Protein AF-A0A2P7QI77-F1 (afdb_monomer_lite)

Organism: NCBI:txid2116704

Sequence (83 aa):
MGEKIVPTPLPRENDADNVWGPAWHAWRTQDGHVLEYDTGDLAGTDRLLSIDAEAFERLRADPGAFDALIAPARSDSTSPQPN

Foldseek 3Di:
DDPPCPPDPDPQDDDPAWFDDPFKIWGADPVAIWIWGFPPPPVRDIDIDGDHPVLVVCCSVPVVCVCVVPPPPPPPPPPPDDD

Radius of gyration: 16.87 Å; chains: 1; bounding box: 29×44×57 Å

Secondary structure (DSSP, 8-state):
---------------SSEEE-SSEEEEE-SSSEEEEEE---TT--EEEEEE-HHHHHHHHH-GGGHHHHHS------------

pLDDT: mean 75.89, std 16.54, range [40.97, 93.56]

Structure (mmCIF, N/CA/C/O backbone):
data_AF-A0A2P7QI77-F1
#
_entry.id   AF-A0A2P7QI77-F1
#
loop_
_atom_site.group_PDB
_atom_site.id
_atom_site.type_symbol
_atom_site.label_atom_id
_atom_site.label_alt_id
_atom_site.label_comp_id
_atom_site.label_asym_id
_atom_site.label_entity_id
_atom_site.label_seq_id
_atom_site.pdbx_PDB_ins_code
_atom_site.Cartn_x
_atom_site.Cartn_y
_atom_site.Cartn_z
_atom_site.occupancy
_atom_site.B_iso_or_equiv
_atom_site.auth_seq_id
_atom_site.auth_comp_id
_atom_site.auth_asym_id
_atom_site.auth_atom_id
_atom_site.pdbx_PDB_model_num
ATOM 1 N N . MET A 1 1 ? -16.754 -6.604 -31.133 1.00 40.97 1 MET A N 1
ATOM 2 C CA . MET A 1 1 ? -15.395 -6.326 -30.632 1.00 40.97 1 MET A CA 1
ATOM 3 C C . MET A 1 1 ? -15.565 -5.773 -29.235 1.00 40.97 1 MET A C 1
ATOM 5 O O . MET A 1 1 ? -16.273 -4.789 -29.102 1.00 40.97 1 MET A O 1
ATOM 9 N N . GLY A 1 2 ? -15.079 -6.470 -28.207 1.00 45.28 2 GLY A N 1
ATOM 10 C CA . GLY A 1 2 ? -15.186 -5.979 -26.833 1.00 45.28 2 GLY A CA 1
ATOM 11 C C . GLY A 1 2 ? -14.204 -4.832 -26.659 1.00 45.28 2 GLY A C 1
ATOM 12 O O . GLY A 1 2 ? -12.998 -5.061 -26.734 1.00 45.28 2 GLY A O 1
ATOM 13 N N . GLU A 1 3 ? -14.706 -3.610 -26.508 1.00 43.19 3 GLU A N 1
ATOM 14 C CA . GLU A 1 3 ? -13.886 -2.481 -26.083 1.00 43.19 3 GLU A CA 1
ATOM 15 C C . GLU A 1 3 ? -13.236 -2.868 -24.756 1.00 43.19 3 GLU A C 1
ATOM 17 O O . GLU A 1 3 ? -13.903 -3.014 -23.732 1.00 43.19 3 GLU A O 1
ATOM 22 N N . LYS A 1 4 ? -11.919 -3.101 -24.785 1.00 45.41 4 LYS A N 1
ATOM 23 C CA . LYS A 1 4 ? -11.116 -3.073 -23.571 1.00 45.41 4 LYS A CA 1
ATOM 24 C C . LYS A 1 4 ? -11.253 -1.654 -23.045 1.00 45.41 4 LYS A C 1
ATOM 26 O O . LYS A 1 4 ? -10.583 -0.751 -23.537 1.00 45.41 4 LYS A O 1
ATOM 31 N N . ILE A 1 5 ? -12.143 -1.470 -22.079 1.00 46.75 5 ILE A N 1
ATOM 32 C CA . ILE A 1 5 ? -12.092 -0.358 -21.137 1.00 46.75 5 ILE A CA 1
ATOM 33 C C . ILE A 1 5 ? -10.729 -0.473 -20.458 1.00 46.75 5 ILE A C 1
ATOM 35 O O . ILE A 1 5 ? -10.564 -1.173 -19.467 1.00 46.75 5 ILE A O 1
ATOM 39 N N . VAL A 1 6 ? -9.710 0.118 -21.077 1.00 53.34 6 VAL A N 1
ATOM 40 C CA . VAL A 1 6 ? -8.483 0.487 -20.390 1.00 53.34 6 VAL A CA 1
ATOM 41 C C . VAL A 1 6 ? -8.909 1.640 -19.494 1.00 53.34 6 VAL A C 1
ATOM 43 O O . VAL A 1 6 ? -9.258 2.692 -20.035 1.00 53.34 6 VAL A O 1
ATOM 46 N N . PRO A 1 7 ? -9.007 1.455 -18.164 1.00 53.72 7 PRO A N 1
ATOM 47 C CA . PRO A 1 7 ? -9.314 2.574 -17.297 1.00 53.72 7 PRO A CA 1
ATOM 48 C C . PRO A 1 7 ? -8.262 3.640 -17.582 1.00 53.72 7 PRO A C 1
ATOM 50 O O . PRO A 1 7 ? -7.059 3.381 -17.491 1.00 53.72 7 PRO A O 1
ATOM 53 N N . THR A 1 8 ? -8.727 4.806 -18.033 1.00 47.12 8 THR A N 1
ATOM 54 C CA . THR A 1 8 ? -7.907 6.003 -18.183 1.00 47.12 8 THR A CA 1
ATOM 55 C C . THR A 1 8 ? -7.038 6.099 -16.935 1.00 47.12 8 THR A C 1
ATOM 57 O O . THR A 1 8 ? -7.603 5.984 -15.844 1.00 47.12 8 THR A O 1
ATOM 60 N N . PRO A 1 9 ? -5.706 6.243 -17.045 1.00 48.50 9 PRO A N 1
ATOM 61 C CA . PRO A 1 9 ? -4.869 6.435 -15.877 1.00 48.50 9 PRO A CA 1
ATOM 62 C C . PRO A 1 9 ? -5.306 7.748 -15.233 1.00 48.50 9 PRO A C 1
ATOM 64 O O . PRO A 1 9 ? -4.890 8.832 -15.639 1.00 48.50 9 PRO A O 1
ATOM 67 N N . LEU A 1 10 ? -6.222 7.644 -14.270 1.00 53.84 10 LEU A N 1
ATOM 68 C CA . LEU A 1 10 ? -6.481 8.694 -13.311 1.00 53.84 10 LEU A CA 1
ATOM 69 C C . LEU A 1 10 ? -5.116 9.026 -12.707 1.00 53.84 10 LEU A C 1
ATOM 71 O O . LEU A 1 10 ? -4.330 8.098 -12.477 1.00 53.84 10 LEU A O 1
ATOM 75 N N . PRO A 1 11 ? -4.787 10.313 -12.524 1.00 53.06 11 PRO A N 1
ATOM 76 C CA . PRO A 1 11 ? -3.566 10.677 -11.833 1.00 53.06 11 PRO A CA 1
ATOM 77 C C . PRO A 1 11 ? -3.598 9.934 -10.495 1.00 53.06 11 PRO A C 1
ATOM 79 O O . PRO A 1 11 ? -4.495 10.144 -9.683 1.00 53.06 11 PRO A O 1
ATOM 82 N N . ARG A 1 12 ? -2.706 8.948 -10.348 1.00 62.66 12 ARG A N 1
ATOM 83 C CA . ARG A 1 12 ? -2.588 8.112 -9.153 1.00 62.66 12 ARG A CA 1
ATOM 84 C C . ARG A 1 12 ? -1.961 8.981 -8.072 1.00 62.66 12 ARG A C 1
ATOM 86 O O . ARG A 1 12 ? -0.765 8.898 -7.815 1.00 62.66 12 ARG A O 1
ATOM 93 N N . GLU A 1 13 ? -2.739 9.918 -7.556 1.00 67.56 13 GLU A N 1
ATOM 94 C CA . GLU A 1 13 ? -2.334 10.790 -6.469 1.00 67.56 13 GLU A CA 1
ATOM 95 C C . GLU A 1 13 ? -2.676 10.088 -5.163 1.00 67.56 13 GLU A C 1
ATOM 97 O O . GLU A 1 13 ? -3.776 9.569 -4.991 1.00 67.56 13 GLU A O 1
ATOM 102 N N . ASN A 1 14 ? -1.704 10.035 -4.257 1.00 78.12 14 ASN A N 1
ATOM 103 C CA . ASN A 1 14 ? -1.952 9.554 -2.908 1.00 78.12 14 ASN A CA 1
ATOM 104 C C . ASN A 1 14 ? -2.773 10.614 -2.173 1.00 78.12 14 ASN A C 1
ATOM 106 O O . ASN A 1 14 ? -2.319 11.747 -1.995 1.00 78.12 14 ASN A O 1
ATOM 110 N N . ASP A 1 15 ? -3.964 10.241 -1.727 1.00 84.12 15 ASP A N 1
ATOM 111 C CA . ASP A 1 15 ? -4.882 11.102 -0.996 1.00 84.12 15 ASP A CA 1
ATOM 112 C C . ASP A 1 15 ? -5.127 10.568 0.426 1.00 84.12 15 ASP A C 1
ATOM 114 O O . ASP A 1 15 ? -4.312 9.823 0.972 1.00 84.12 15 ASP A O 1
ATOM 118 N N . ALA A 1 16 ? -6.161 11.071 1.105 1.00 84.44 16 ALA A N 1
ATOM 119 C CA . ALA A 1 16 ? -6.459 10.676 2.481 1.00 84.44 16 ALA A CA 1
ATOM 120 C C . ALA A 1 16 ? -7.060 9.268 2.585 1.00 84.44 16 ALA A C 1
ATOM 122 O O . ALA A 1 16 ? -6.945 8.645 3.638 1.00 84.44 16 ALA A O 1
ATOM 123 N N . ASP A 1 17 ? -7.679 8.787 1.512 1.00 88.00 17 ASP A N 1
ATOM 124 C CA . ASP A 1 17 ? -8.426 7.540 1.477 1.00 88.00 17 ASP A CA 1
ATOM 125 C C . ASP A 1 17 ? -7.823 6.529 0.496 1.00 88.00 17 ASP A C 1
ATOM 127 O O . ASP A 1 17 ? -8.147 5.350 0.608 1.00 88.00 17 ASP A O 1
ATOM 131 N N . ASN A 1 18 ? -6.928 6.942 -0.412 1.00 88.94 18 ASN A N 1
ATOM 132 C CA . ASN A 1 18 ? -6.283 6.064 -1.393 1.00 88.94 18 ASN A CA 1
ATOM 133 C C . ASN A 1 18 ? -4.767 6.287 -1.470 1.00 88.94 18 ASN A C 1
ATOM 135 O O . ASN A 1 18 ? -4.281 7.417 -1.536 1.00 88.94 18 ASN A O 1
ATOM 139 N N . VAL A 1 19 ? -4.014 5.191 -1.527 1.00 89.81 19 VAL A N 1
ATOM 140 C CA . VAL A 1 19 ? -2.561 5.170 -1.712 1.00 89.81 19 VAL A CA 1
ATOM 141 C C . VAL A 1 19 ? -2.228 4.197 -2.833 1.00 89.81 19 VAL A C 1
ATOM 143 O O . VAL A 1 19 ? -2.597 3.025 -2.790 1.00 89.81 19 VAL A O 1
ATOM 146 N N . TRP A 1 20 ? -1.499 4.673 -3.834 1.00 87.25 20 TRP A N 1
ATOM 147 C CA . TRP A 1 20 ? -1.152 3.910 -5.023 1.00 87.25 20 TRP A CA 1
ATOM 148 C C . TRP A 1 20 ? 0.335 3.573 -5.049 1.00 87.25 20 TRP A C 1
ATOM 150 O O . TRP A 1 20 ? 1.198 4.443 -4.923 1.00 87.25 20 TRP A O 1
ATOM 160 N N . GLY A 1 21 ? 0.628 2.300 -5.288 1.00 84.75 21 GLY A N 1
ATOM 161 C CA . GLY A 1 21 ? 1.965 1.798 -5.553 1.00 84.75 21 GLY A CA 1
ATOM 162 C C . GLY A 1 21 ? 2.193 1.409 -7.014 1.00 84.75 21 GLY A C 1
ATOM 163 O O . GLY A 1 21 ? 1.307 1.537 -7.866 1.00 84.75 21 GLY A O 1
ATOM 164 N N . PRO A 1 22 ? 3.392 0.889 -7.329 1.00 80.50 22 PRO A N 1
ATOM 165 C CA . PRO A 1 22 ? 3.725 0.414 -8.672 1.00 80.50 22 PRO A CA 1
ATOM 166 C C . PRO A 1 22 ? 2.849 -0.757 -9.148 1.00 80.50 22 PRO A C 1
ATOM 168 O O . PRO A 1 22 ? 2.471 -0.795 -10.318 1.00 80.50 22 PRO A O 1
ATOM 171 N N . ALA A 1 23 ? 2.518 -1.683 -8.242 1.00 84.12 23 ALA A N 1
ATOM 172 C CA . ALA A 1 23 ? 1.743 -2.903 -8.506 1.00 84.12 23 ALA A CA 1
ATOM 173 C C . ALA A 1 23 ? 0.738 -3.219 -7.377 1.00 84.12 23 ALA A C 1
ATOM 175 O O . ALA A 1 23 ? 0.322 -4.361 -7.198 1.00 84.12 23 ALA A O 1
ATOM 176 N N . TRP A 1 24 ? 0.386 -2.206 -6.584 1.00 89.56 24 TRP A N 1
ATOM 177 C CA . TRP A 1 24 ? -0.529 -2.328 -5.455 1.00 89.56 24 TRP A CA 1
ATOM 178 C C . TRP A 1 24 ? -1.345 -1.049 -5.272 1.00 89.56 24 TRP A C 1
ATOM 180 O O . TRP A 1 24 ? -0.964 0.022 -5.748 1.00 89.56 24 TRP A O 1
ATOM 190 N N . HIS A 1 25 ? -2.468 -1.166 -4.581 1.00 90.94 25 HIS A N 1
ATOM 191 C CA . HIS A 1 25 ? -3.382 -0.084 -4.263 1.00 90.94 25 HIS A CA 1
ATOM 192 C C . HIS A 1 25 ? -3.966 -0.325 -2.873 1.00 90.94 25 HIS A C 1
ATOM 194 O O . HIS A 1 25 ? -4.546 -1.373 -2.617 1.00 90.94 25 HIS A O 1
ATOM 200 N N . ALA A 1 26 ? -3.808 0.635 -1.969 1.00 91.56 26 ALA A N 1
ATOM 201 C CA . ALA A 1 26 ? -4.447 0.607 -0.667 1.00 91.56 26 ALA A CA 1
ATOM 202 C C . ALA A 1 26 ? -5.556 1.654 -0.609 1.00 91.56 26 ALA A C 1
ATOM 204 O O . ALA A 1 26 ? -5.335 2.797 -0.999 1.00 91.56 26 ALA A O 1
ATOM 205 N N . TRP A 1 27 ? -6.715 1.297 -0.066 1.00 92.75 27 TRP A N 1
ATOM 206 C CA . TRP A 1 27 ? -7.801 2.243 0.161 1.00 92.75 27 TRP A CA 1
ATOM 207 C C . TRP A 1 27 ? -8.496 2.020 1.496 1.00 92.75 27 TRP A C 1
ATOM 209 O O . TRP A 1 27 ? -8.479 0.936 2.089 1.00 92.75 27 TRP A O 1
ATOM 219 N N . ARG A 1 28 ? -9.154 3.074 1.964 1.00 91.38 28 ARG A N 1
ATOM 220 C CA . ARG A 1 28 ? -10.011 3.042 3.139 1.00 91.38 28 ARG A CA 1
ATOM 221 C C . ARG A 1 28 ? -11.419 2.572 2.773 1.00 91.38 28 ARG A C 1
ATOM 223 O O . ARG A 1 28 ? -12.032 3.019 1.810 1.00 91.38 28 ARG A O 1
ATOM 230 N N . THR A 1 29 ? -11.955 1.681 3.593 1.00 88.94 29 THR A N 1
ATOM 231 C CA . THR A 1 29 ? -13.333 1.178 3.543 1.00 88.94 29 THR A CA 1
ATOM 232 C C . THR A 1 29 ? -14.080 1.567 4.820 1.00 88.94 29 THR A C 1
ATOM 234 O O . THR A 1 29 ? -13.494 2.104 5.761 1.00 88.94 29 THR A O 1
ATOM 237 N N . GLN A 1 30 ? -15.386 1.295 4.874 1.00 85.69 30 GLN A N 1
ATOM 238 C CA . GLN A 1 30 ? -16.178 1.531 6.088 1.00 85.69 30 GLN A CA 1
ATOM 239 C C . GLN A 1 30 ? -15.736 0.641 7.260 1.00 85.69 30 GLN A C 1
ATOM 241 O O . GLN A 1 30 ? -15.822 1.068 8.409 1.00 85.69 30 GLN A O 1
ATOM 246 N N . ASP A 1 31 ? -15.215 -0.552 6.965 1.00 85.88 31 ASP A N 1
ATOM 247 C CA . ASP A 1 31 ? -14.840 -1.567 7.953 1.00 85.88 31 ASP A CA 1
ATOM 248 C C . ASP A 1 31 ? -13.339 -1.562 8.309 1.00 85.88 31 ASP A C 1
ATOM 250 O O . ASP A 1 31 ? -12.922 -2.245 9.243 1.00 85.88 31 ASP A O 1
ATOM 254 N N . GLY A 1 32 ? -12.507 -0.797 7.593 1.00 90.81 32 GLY A N 1
ATOM 255 C CA . GLY A 1 32 ? -11.054 -0.776 7.796 1.00 90.81 32 GLY A CA 1
ATOM 256 C C . GLY A 1 32 ? -10.282 -0.307 6.567 1.00 90.81 32 GLY A C 1
ATOM 257 O O . GLY A 1 32 ? -10.824 0.415 5.736 1.00 90.81 32 GLY A O 1
ATOM 258 N N . HIS A 1 33 ? -9.026 -0.727 6.423 1.00 93.56 33 HIS A N 1
ATOM 259 C CA . HIS A 1 33 ? -8.215 -0.438 5.238 1.00 93.56 33 HIS A CA 1
ATOM 260 C C . HIS A 1 33 ? -7.909 -1.737 4.494 1.00 93.56 33 HIS A C 1
ATOM 262 O O . HIS A 1 33 ? -7.758 -2.805 5.092 1.00 93.56 33 HIS A O 1
ATOM 268 N N . VAL A 1 34 ? -7.860 -1.651 3.173 1.00 92.44 34 VAL A N 1
ATOM 269 C CA . VAL A 1 34 ? -7.639 -2.794 2.290 1.00 92.44 34 VAL A CA 1
ATOM 270 C C . VAL A 1 34 ? -6.468 -2.469 1.385 1.00 92.44 34 VAL A C 1
ATOM 272 O O . VAL A 1 34 ? -6.393 -1.369 0.855 1.00 92.44 34 VAL A O 1
ATOM 275 N N . LEU A 1 35 ? -5.563 -3.427 1.232 1.00 91.50 35 LEU A N 1
ATOM 276 C CA . LEU A 1 35 ? -4.455 -3.415 0.293 1.00 91.50 35 LEU A CA 1
ATOM 277 C C . LEU A 1 35 ? -4.718 -4.476 -0.773 1.00 91.50 35 LEU A C 1
ATOM 279 O O . LEU A 1 35 ? -4.767 -5.667 -0.476 1.00 91.50 35 LEU A O 1
ATOM 283 N N . GLU A 1 36 ? -4.863 -4.042 -2.011 1.00 91.19 36 GLU A N 1
ATOM 284 C CA . GLU A 1 36 ? -4.856 -4.887 -3.195 1.00 91.19 36 GLU A CA 1
ATOM 285 C C . GLU A 1 36 ? -3.468 -4.883 -3.820 1.00 91.19 36 GLU A C 1
ATOM 287 O O . GLU A 1 36 ? -2.833 -3.833 -3.923 1.00 91.19 36 GLU A O 1
ATOM 292 N N . TYR A 1 37 ? -2.981 -6.041 -4.244 1.00 89.12 37 TYR A N 1
ATOM 293 C CA . TYR A 1 37 ? -1.717 -6.133 -4.959 1.00 89.12 37 TYR A CA 1
ATOM 294 C C . TYR A 1 37 ? -1.701 -7.286 -5.950 1.00 89.12 37 TYR A C 1
ATOM 296 O O . TYR A 1 37 ? -2.249 -8.363 -5.691 1.00 89.12 37 TYR A O 1
ATOM 304 N N . ASP A 1 38 ? -1.021 -7.058 -7.071 1.00 85.00 38 ASP A N 1
ATOM 305 C CA . ASP A 1 38 ? -0.745 -8.113 -8.033 1.00 85.00 38 ASP A CA 1
ATOM 306 C C . ASP A 1 38 ? 0.339 -9.037 -7.470 1.00 85.00 38 ASP A C 1
ATOM 308 O O . ASP A 1 38 ? 1.388 -8.599 -6.991 1.00 85.00 38 ASP A O 1
ATOM 312 N N . THR A 1 39 ? 0.080 -10.342 -7.519 1.00 78.06 39 THR A N 1
ATOM 313 C CA . THR A 1 39 ? 1.053 -11.348 -7.071 1.00 78.06 39 THR A CA 1
ATOM 314 C C . THR A 1 39 ? 2.009 -11.785 -8.169 1.00 78.06 39 THR A C 1
ATOM 316 O O . THR A 1 39 ? 2.952 -12.524 -7.887 1.00 78.06 39 THR A O 1
ATOM 319 N N . GLY A 1 40 ? 1.769 -11.375 -9.419 1.00 73.00 40 GLY A N 1
ATOM 320 C CA . GLY A 1 40 ? 2.507 -11.868 -10.577 1.00 73.00 40 GLY A CA 1
ATOM 321 C C . GLY A 1 40 ? 2.327 -13.371 -10.818 1.00 73.00 40 GLY A C 1
ATOM 322 O O . GLY A 1 40 ? 3.057 -13.950 -11.625 1.00 73.00 40 GLY A O 1
ATOM 323 N N . ASP A 1 41 ? 1.388 -14.022 -10.120 1.00 71.19 41 ASP A N 1
ATOM 324 C CA . ASP A 1 41 ? 1.064 -15.422 -10.361 1.00 71.19 41 ASP A CA 1
ATOM 325 C C . ASP A 1 41 ? 0.432 -15.548 -11.753 1.00 71.19 41 ASP A C 1
ATOM 327 O O . ASP A 1 41 ? -0.335 -14.687 -12.184 1.00 71.19 41 ASP A O 1
ATOM 331 N N . LEU A 1 42 ? 0.747 -16.622 -12.480 1.00 61.72 42 LEU A N 1
ATOM 332 C CA . LEU A 1 42 ? 0.268 -16.835 -13.854 1.00 61.72 42 LEU A CA 1
ATOM 333 C C . LEU A 1 42 ? -1.268 -16.878 -13.949 1.00 61.72 42 LEU A C 1
ATOM 335 O O . LEU A 1 42 ? -1.819 -16.731 -15.039 1.00 61.72 42 LEU A O 1
ATOM 339 N N . ALA A 1 43 ? -1.953 -17.063 -12.817 1.00 67.31 43 ALA A N 1
ATOM 340 C CA . ALA A 1 43 ? -3.401 -16.963 -12.700 1.00 67.31 43 ALA A CA 1
ATOM 341 C C . ALA A 1 43 ? -3.949 -15.518 -12.724 1.00 67.31 43 ALA A C 1
ATOM 343 O O . ALA A 1 43 ? -5.165 -15.354 -12.807 1.00 67.31 43 ALA A O 1
ATOM 344 N N . GLY A 1 44 ? -3.097 -14.486 -12.645 1.00 59.53 44 GLY A N 1
ATOM 345 C CA . GLY A 1 44 ? -3.499 -13.073 -12.656 1.00 59.53 44 GLY A CA 1
ATOM 346 C C . GLY A 1 44 ? -4.464 -12.727 -11.523 1.00 59.53 44 GLY A C 1
ATOM 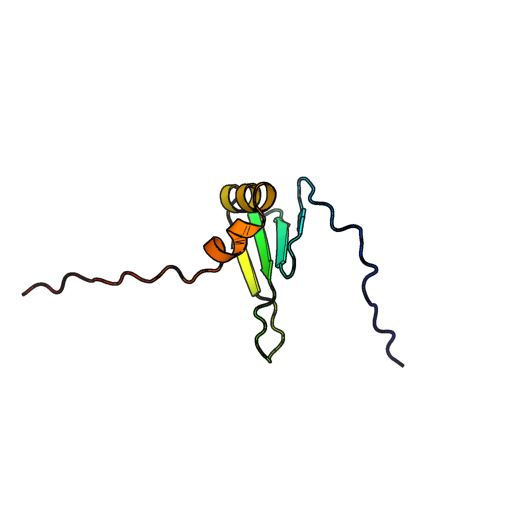347 O O . GLY A 1 44 ? -5.461 -12.050 -11.746 1.00 59.53 44 GLY A O 1
ATOM 348 N N . THR A 1 45 ? -4.243 -13.304 -10.340 1.00 72.81 45 THR A N 1
ATOM 349 C CA . THR A 1 45 ? -5.134 -13.117 -9.194 1.00 72.81 45 THR A CA 1
ATOM 350 C C . THR A 1 45 ? -4.600 -12.000 -8.310 1.00 72.81 45 THR A C 1
ATOM 352 O O . THR A 1 45 ? -3.608 -12.185 -7.597 1.00 72.81 45 THR A O 1
ATOM 355 N N . ASP A 1 46 ? -5.295 -10.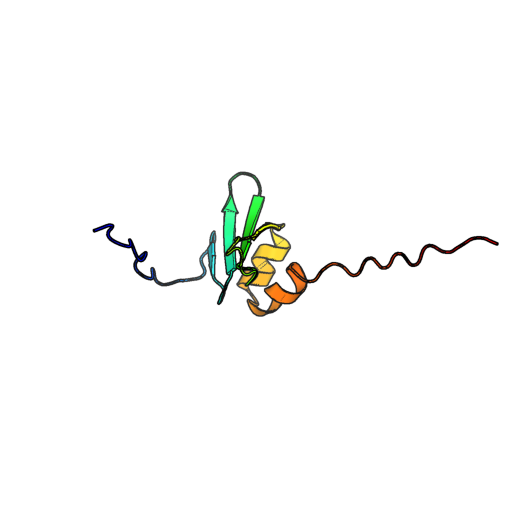868 -8.333 1.00 79.44 46 ASP A N 1
ATOM 356 C CA . ASP A 1 46 ? -5.112 -9.794 -7.365 1.00 79.44 46 ASP A CA 1
ATOM 357 C C . ASP A 1 46 ? -5.403 -10.330 -5.957 1.00 79.44 46 ASP A C 1
ATOM 359 O O . ASP A 1 46 ? -6.391 -11.038 -5.714 1.00 79.44 46 ASP A O 1
ATOM 363 N N . ARG A 1 47 ? -4.510 -10.043 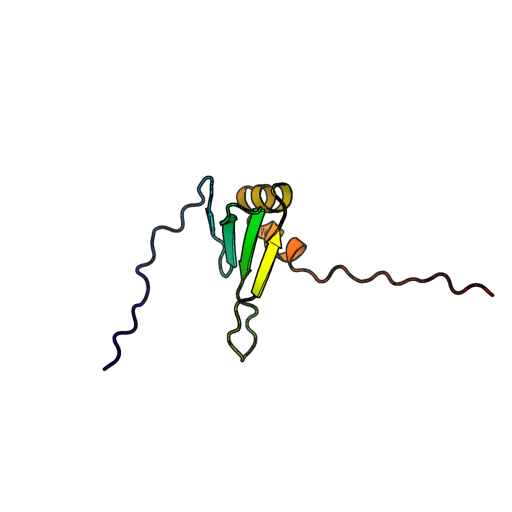-5.008 1.00 84.31 47 ARG A N 1
ATOM 364 C CA . ARG A 1 47 ? -4.705 -10.402 -3.603 1.00 84.31 47 ARG A CA 1
ATOM 365 C C . ARG A 1 47 ? -5.202 -9.197 -2.842 1.00 84.31 47 ARG A C 1
ATOM 367 O O . ARG A 1 47 ? -4.639 -8.118 -2.950 1.00 84.31 47 ARG A O 1
ATOM 374 N N . LEU A 1 48 ? -6.220 -9.431 -2.024 1.00 89.25 48 LEU A N 1
ATOM 375 C CA . LEU A 1 48 ? -6.759 -8.462 -1.084 1.00 89.25 48 LEU A CA 1
ATOM 376 C C . LEU A 1 48 ? -6.273 -8.829 0.317 1.00 89.25 48 LEU A C 1
ATOM 378 O O . LEU A 1 48 ? -6.480 -9.954 0.778 1.00 89.25 48 LEU A O 1
ATOM 382 N N . LEU A 1 49 ? -5.641 -7.875 0.987 1.00 88.69 49 LEU A N 1
ATOM 383 C CA . LEU A 1 49 ? -5.165 -7.980 2.357 1.00 88.69 49 LEU A CA 1
ATOM 384 C C . LEU A 1 49 ? -5.804 -6.868 3.186 1.00 88.69 49 LEU A C 1
ATOM 386 O O . LEU A 1 49 ? -5.654 -5.688 2.881 1.00 88.69 49 LEU A O 1
ATOM 390 N N . SER A 1 50 ? -6.509 -7.232 4.254 1.00 91.50 50 SER A N 1
ATOM 391 C CA . SER A 1 50 ? -6.957 -6.247 5.238 1.00 91.50 50 SER A CA 1
ATOM 392 C C . SER A 1 50 ? -5.753 -5.752 6.033 1.00 91.50 50 SER A C 1
ATOM 394 O O . SER A 1 50 ? -5.047 -6.553 6.645 1.00 91.50 50 SER A O 1
ATOM 396 N N . ILE A 1 51 ? -5.536 -4.440 6.021 1.00 91.00 51 ILE A N 1
ATOM 397 C CA . ILE A 1 51 ? -4.466 -3.774 6.760 1.00 91.00 51 ILE A CA 1
ATOM 398 C C . ILE A 1 51 ? -5.067 -2.821 7.794 1.00 91.00 51 ILE A C 1
ATOM 400 O O . ILE A 1 51 ? -6.176 -2.301 7.644 1.00 91.00 51 ILE A O 1
ATOM 404 N N . ASP A 1 52 ? -4.343 -2.602 8.880 1.00 91.06 52 ASP A N 1
ATOM 405 C CA . ASP A 1 52 ? -4.697 -1.594 9.871 1.00 91.06 52 ASP A CA 1
ATOM 406 C C . ASP A 1 52 ? -4.328 -0.174 9.404 1.00 91.06 52 ASP A C 1
ATOM 408 O O . ASP A 1 52 ? -3.631 0.040 8.409 1.00 91.06 52 ASP A O 1
ATOM 412 N N . ALA A 1 53 ? -4.836 0.825 10.131 1.00 90.25 53 ALA A N 1
ATOM 413 C CA . ALA A 1 53 ? -4.595 2.231 9.819 1.00 90.25 53 ALA A CA 1
ATOM 414 C C . ALA A 1 53 ? -3.106 2.609 9.911 1.00 90.25 53 ALA A C 1
ATOM 416 O O . ALA A 1 53 ? -2.651 3.475 9.170 1.00 90.25 53 ALA A O 1
ATOM 417 N N . GLU A 1 54 ? -2.336 1.959 10.790 1.00 90.88 54 GLU A N 1
ATOM 418 C CA . GLU A 1 54 ? -0.904 2.228 10.918 1.00 90.88 54 GLU A CA 1
ATOM 419 C C . GLU A 1 54 ? -0.151 1.742 9.676 1.00 90.88 54 GLU A C 1
ATOM 421 O O . GLU A 1 54 ? 0.662 2.481 9.122 1.00 90.88 54 GLU A O 1
ATOM 426 N N . ALA A 1 55 ? -0.456 0.538 9.189 1.00 91.19 55 ALA A N 1
ATOM 427 C CA . ALA A 1 55 ? 0.080 0.024 7.933 1.00 91.19 55 ALA A CA 1
ATOM 428 C C . ALA A 1 55 ? -0.282 0.916 6.731 1.00 91.19 55 ALA A C 1
ATOM 430 O O . ALA A 1 55 ? 0.573 1.166 5.879 1.00 91.19 55 ALA A O 1
ATOM 431 N N . PHE A 1 56 ? -1.508 1.446 6.682 1.00 91.88 56 PHE A N 1
ATOM 432 C CA . PHE A 1 56 ? -1.937 2.375 5.632 1.00 91.88 56 PHE A CA 1
ATOM 433 C C . PHE A 1 56 ? -1.140 3.689 5.655 1.00 91.88 56 PHE A C 1
ATOM 435 O O . PHE A 1 56 ? -0.605 4.110 4.629 1.00 91.88 56 PHE A O 1
ATOM 442 N N . GLU A 1 57 ? -0.980 4.308 6.827 1.00 90.50 57 GLU A N 1
ATOM 443 C CA . GLU A 1 57 ? -0.172 5.525 6.975 1.00 90.50 57 GLU A CA 1
ATOM 444 C C . GLU A 1 57 ? 1.314 5.272 6.678 1.00 90.50 57 GLU A C 1
ATOM 446 O O . GLU A 1 57 ? 1.981 6.122 6.083 1.00 90.50 57 GLU A O 1
ATOM 451 N N . ARG A 1 58 ? 1.841 4.083 7.009 1.00 90.38 58 ARG A N 1
ATOM 452 C CA . ARG A 1 58 ? 3.201 3.695 6.604 1.00 90.38 58 ARG A CA 1
ATOM 453 C C . ARG A 1 58 ? 3.343 3.628 5.091 1.00 90.38 58 ARG A C 1
ATOM 455 O O . ARG A 1 58 ? 4.298 4.193 4.580 1.00 90.38 58 ARG A O 1
ATOM 462 N N . LEU A 1 59 ? 2.408 2.994 4.382 1.00 89.19 59 LEU A N 1
ATOM 463 C CA . LEU A 1 59 ? 2.415 2.943 2.914 1.00 89.19 59 LEU A CA 1
ATOM 464 C C . LEU A 1 59 ? 2.319 4.335 2.287 1.00 89.19 59 LEU A C 1
ATOM 466 O O . LEU A 1 59 ? 2.935 4.600 1.255 1.00 89.19 59 LEU A O 1
ATOM 470 N N . ARG A 1 60 ? 1.558 5.233 2.920 1.00 87.50 60 ARG A N 1
ATOM 471 C CA . ARG A 1 60 ? 1.422 6.624 2.489 1.00 87.50 60 ARG A CA 1
ATOM 472 C C . ARG A 1 60 ? 2.728 7.405 2.627 1.00 87.50 60 ARG A C 1
ATOM 474 O O . ARG A 1 60 ? 3.065 8.184 1.737 1.00 87.50 60 ARG A O 1
ATOM 481 N N . ALA A 1 61 ? 3.434 7.223 3.741 1.00 89.12 61 ALA A N 1
ATOM 482 C CA . ALA A 1 61 ? 4.699 7.896 4.019 1.00 89.12 61 ALA A CA 1
ATOM 483 C C . ALA A 1 61 ? 5.880 7.276 3.253 1.00 89.12 61 ALA A C 1
ATOM 485 O O . ALA A 1 61 ? 6.758 7.998 2.784 1.00 89.12 61 ALA A O 1
ATOM 486 N N . ASP A 1 62 ? 5.889 5.951 3.128 1.00 87.00 62 ASP A N 1
ATOM 487 C CA . ASP A 1 62 ? 6.917 5.166 2.460 1.00 87.00 62 ASP A CA 1
ATOM 488 C C . ASP A 1 62 ? 6.287 4.027 1.638 1.00 87.00 62 ASP A C 1
ATOM 490 O O . ASP A 1 62 ? 5.997 2.946 2.164 1.00 87.00 62 ASP A O 1
ATOM 494 N N . PRO A 1 63 ? 6.127 4.221 0.317 1.00 83.88 63 PRO A N 1
ATOM 495 C CA . PRO A 1 63 ? 5.649 3.174 -0.580 1.00 83.88 63 PRO A CA 1
ATOM 496 C C . PRO A 1 63 ? 6.523 1.906 -0.586 1.00 83.88 63 PRO A C 1
ATOM 498 O O . PRO A 1 63 ? 6.045 0.846 -0.990 1.00 83.88 63 PRO A O 1
ATOM 501 N N . GLY A 1 64 ? 7.787 1.990 -0.142 1.00 85.50 64 GLY A N 1
ATOM 502 C CA . GLY A 1 64 ? 8.689 0.843 0.002 1.00 85.50 64 GLY A CA 1
ATOM 503 C C . GLY A 1 64 ? 8.340 -0.085 1.171 1.00 85.50 64 GLY A C 1
ATOM 504 O O . GLY A 1 64 ? 8.805 -1.222 1.214 1.00 85.50 64 GLY A O 1
ATOM 505 N N . ALA A 1 65 ? 7.472 0.346 2.093 1.00 87.69 65 ALA A N 1
ATOM 506 C CA . ALA A 1 65 ? 7.002 -0.482 3.203 1.00 87.69 65 ALA A CA 1
ATOM 507 C C . ALA A 1 65 ? 6.094 -1.644 2.755 1.00 87.69 65 ALA A C 1
ATOM 509 O O . ALA A 1 65 ? 5.841 -2.560 3.539 1.00 87.69 65 ALA A O 1
ATOM 510 N N . PHE A 1 66 ? 5.624 -1.630 1.504 1.00 88.06 66 PHE A N 1
ATOM 511 C CA . PHE A 1 66 ? 4.788 -2.678 0.923 1.00 88.06 66 PHE A CA 1
ATOM 512 C C . PHE A 1 66 ? 5.399 -4.075 1.059 1.00 88.06 66 PHE A C 1
ATOM 514 O O . PHE A 1 66 ? 4.735 -4.979 1.568 1.00 88.06 66 PHE A O 1
ATOM 521 N N . ASP A 1 67 ? 6.670 -4.245 0.685 1.00 84.88 67 ASP A N 1
ATOM 522 C CA . ASP A 1 67 ? 7.349 -5.544 0.746 1.00 84.88 67 ASP A CA 1
ATOM 523 C C . ASP A 1 67 ? 7.362 -6.118 2.168 1.00 84.88 67 ASP A C 1
ATOM 525 O O . ASP A 1 67 ? 7.262 -7.328 2.354 1.00 84.88 67 ASP A O 1
ATOM 529 N N . ALA A 1 68 ? 7.430 -5.255 3.186 1.00 86.56 68 ALA A N 1
ATOM 530 C CA . ALA A 1 68 ? 7.388 -5.666 4.585 1.00 86.56 68 ALA A CA 1
ATOM 531 C C . ALA A 1 68 ? 5.984 -6.098 5.044 1.00 86.56 68 ALA A C 1
ATOM 533 O O . ALA A 1 68 ? 5.883 -6.923 5.951 1.00 86.56 68 ALA A O 1
ATOM 534 N N . LEU A 1 69 ? 4.918 -5.565 4.434 1.00 84.81 69 LEU A N 1
ATOM 535 C CA . LEU A 1 69 ? 3.530 -5.934 4.738 1.00 84.81 69 LEU A CA 1
ATOM 536 C C . LEU A 1 69 ? 3.124 -7.259 4.093 1.00 84.81 69 LEU A C 1
ATOM 538 O O . LEU A 1 69 ? 2.404 -8.041 4.709 1.00 84.81 69 LEU A O 1
ATOM 542 N N . ILE A 1 70 ? 3.582 -7.512 2.864 1.00 83.62 70 ILE A N 1
ATOM 543 C CA . ILE A 1 70 ? 3.277 -8.753 2.138 1.00 83.62 70 ILE A CA 1
ATOM 544 C C . ILE A 1 70 ? 4.307 -9.859 2.368 1.00 83.62 70 ILE A C 1
ATOM 546 O O . ILE A 1 70 ? 4.082 -11.000 1.954 1.00 83.62 70 ILE A O 1
ATOM 550 N N . ALA A 1 71 ? 5.435 -9.551 3.017 1.00 78.88 71 ALA A N 1
ATOM 551 C CA . ALA A 1 71 ? 6.393 -10.563 3.418 1.00 78.88 71 ALA A CA 1
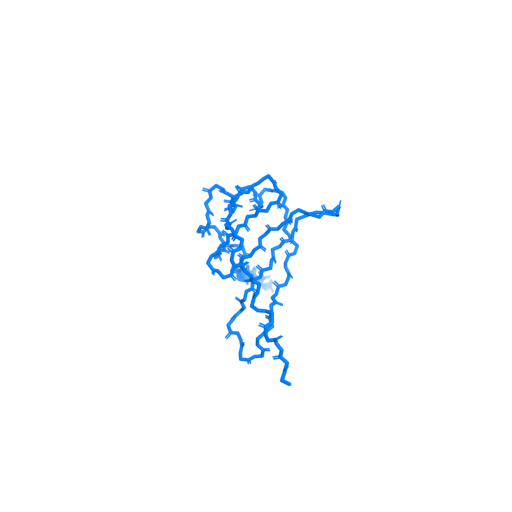ATOM 552 C C . ALA A 1 71 ? 5.658 -11.610 4.262 1.00 78.88 71 ALA A C 1
ATOM 554 O O . ALA A 1 71 ? 4.995 -11.249 5.241 1.00 78.88 71 ALA A O 1
ATOM 555 N N . PRO A 1 72 ? 5.767 -12.910 3.930 1.00 62.69 72 PRO A N 1
ATOM 556 C CA . PRO A 1 72 ? 5.255 -13.932 4.817 1.00 62.69 72 PRO A CA 1
ATOM 557 C C . PRO A 1 72 ? 5.954 -13.707 6.149 1.00 62.69 72 PRO A C 1
ATOM 559 O O . PRO A 1 72 ? 7.187 -13.770 6.206 1.00 62.69 72 PRO A O 1
ATOM 562 N N . ALA A 1 73 ? 5.178 -13.398 7.197 1.00 57.28 73 ALA A N 1
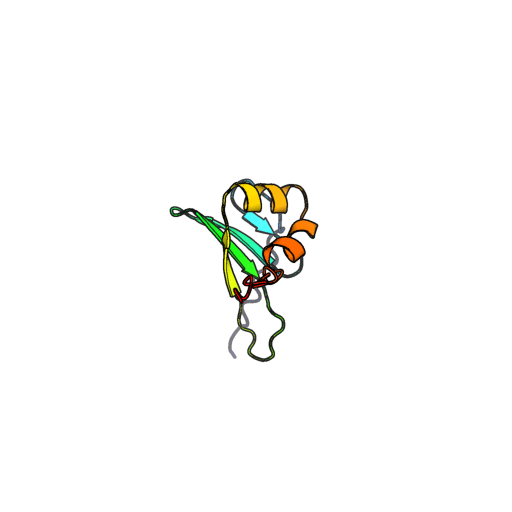ATOM 563 C CA . ALA A 1 73 ? 5.674 -13.436 8.558 1.00 57.28 73 ALA A CA 1
ATOM 564 C C . ALA A 1 73 ? 6.370 -14.782 8.654 1.00 57.28 73 ALA A C 1
ATOM 566 O O . ALA A 1 73 ? 5.704 -15.819 8.550 1.00 57.28 73 ALA A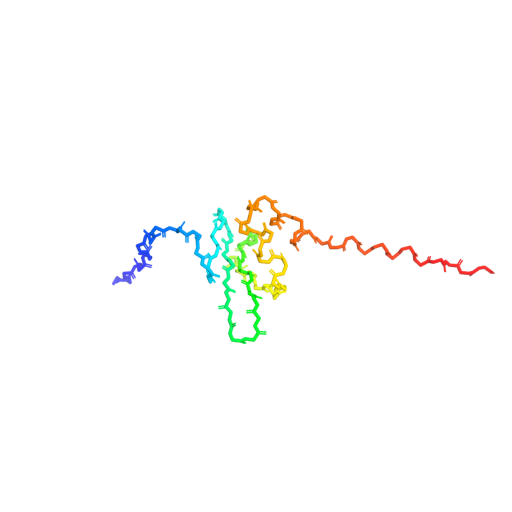 O 1
ATOM 567 N N . ARG A 1 74 ? 7.712 -14.781 8.693 1.00 47.28 74 ARG A N 1
ATOM 568 C CA . ARG A 1 74 ? 8.438 -16.025 8.878 1.00 47.28 74 ARG A CA 1
ATOM 569 C C . ARG A 1 74 ? 7.829 -16.571 10.142 1.00 47.28 74 ARG A C 1
ATOM 571 O O . ARG A 1 74 ? 7.930 -15.944 11.193 1.00 47.28 74 ARG A O 1
ATOM 578 N N . SER A 1 75 ? 7.089 -17.659 9.985 1.00 46.81 75 SER A N 1
ATOM 579 C CA . SER A 1 75 ? 6.602 -18.421 11.102 1.00 46.81 75 SER A CA 1
ATOM 580 C C . SER A 1 75 ? 7.880 -18.892 11.761 1.00 46.81 75 SER A C 1
ATOM 582 O O . SER A 1 75 ? 8.472 -19.887 11.352 1.00 46.81 75 SER A O 1
ATOM 584 N N . ASP A 1 76 ? 8.360 -18.113 12.724 1.00 47.19 76 ASP A N 1
ATOM 585 C CA . ASP A 1 76 ? 9.299 -18.573 13.717 1.00 47.19 76 ASP A CA 1
ATOM 586 C C . ASP A 1 76 ? 8.493 -19.516 14.611 1.00 47.19 76 ASP A C 1
ATOM 588 O O . ASP A 1 76 ? 8.118 -19.233 15.743 1.00 47.19 76 ASP A O 1
ATOM 592 N N . SER A 1 77 ? 8.126 -20.657 14.029 1.00 48.31 77 SER A N 1
ATOM 593 C CA . SER A 1 77 ? 7.785 -21.862 14.755 1.00 48.31 77 SER A CA 1
ATOM 594 C C . SER A 1 77 ? 9.097 -22.516 15.169 1.00 48.31 77 SER A C 1
ATOM 596 O O . SER A 1 77 ? 9.363 -23.665 14.838 1.00 48.31 77 SER A O 1
ATOM 598 N N . THR A 1 78 ? 9.926 -21.793 15.923 1.00 52.72 78 THR A N 1
ATOM 599 C CA . THR A 1 78 ? 10.800 -22.447 16.890 1.00 52.72 78 THR A CA 1
ATOM 600 C C . THR A 1 78 ? 9.930 -22.764 18.097 1.00 52.72 78 THR A C 1
ATOM 602 O O . THR A 1 78 ? 9.926 -22.068 19.109 1.00 52.72 78 THR A O 1
ATOM 605 N N . SER A 1 79 ? 9.118 -23.814 17.975 1.00 57.22 79 SER A N 1
ATOM 606 C CA . SER A 1 79 ? 8.586 -24.479 19.157 1.00 57.22 79 SER A CA 1
ATOM 607 C C . SER A 1 79 ? 9.783 -24.969 19.981 1.00 57.22 79 SER A C 1
ATOM 609 O O . SER A 1 79 ? 10.612 -25.700 19.435 1.00 57.22 79 SER A O 1
ATOM 611 N N . PRO A 1 80 ? 9.924 -24.616 21.270 1.00 61.56 80 PRO A N 1
ATOM 612 C CA . PRO A 1 80 ? 10.855 -25.334 22.121 1.00 61.56 80 PRO A CA 1
ATOM 613 C C . PRO A 1 80 ? 10.305 -26.753 22.281 1.00 61.56 80 PRO A C 1
ATOM 615 O O . PRO A 1 80 ? 9.242 -26.946 22.865 1.00 61.56 80 PRO A O 1
ATOM 618 N N . GLN A 1 81 ? 10.989 -27.742 21.710 1.00 54.94 81 GLN A N 1
ATOM 619 C CA . GLN A 1 81 ? 10.710 -29.152 21.963 1.00 54.94 81 GLN A CA 1
ATOM 620 C C . GLN A 1 81 ? 11.138 -29.455 23.411 1.00 54.94 81 GLN A C 1
ATOM 622 O O . GLN A 1 81 ? 12.333 -29.360 23.700 1.00 54.94 81 GLN A O 1
ATOM 627 N N . PRO A 1 82 ? 10.216 -29.764 24.343 1.00 73.12 82 PRO A N 1
ATOM 628 C CA . PRO A 1 82 ? 10.609 -30.178 25.680 1.00 73.12 82 PRO A CA 1
ATOM 629 C C . PRO A 1 82 ? 11.139 -31.617 25.620 1.00 73.12 82 PRO A C 1
ATOM 631 O O . PRO A 1 82 ? 10.548 -32.471 24.954 1.00 73.12 82 PRO A O 1
ATOM 634 N N . ASN A 1 83 ? 12.264 -31.855 26.292 1.00 67.38 83 ASN A N 1
ATOM 635 C CA . ASN A 1 83 ? 12.841 -33.178 26.537 1.00 67.38 83 ASN A CA 1
ATOM 636 C C . ASN A 1 83 ? 12.472 -33.639 27.949 1.00 67.38 83 ASN A C 1
ATOM 638 O O . ASN A 1 83 ? 12.472 -32.762 28.846 1.00 67.38 83 ASN A O 1
#